Protein AF-A0A523GI02-F1 (afdb_monomer_lite)

Structure (mmCIF, N/CA/C/O backbone):
data_AF-A0A523GI02-F1
#
_entry.id   AF-A0A523GI02-F1
#
loop_
_atom_site.group_PDB
_atom_site.id
_atom_site.type_symbol
_atom_site.label_atom_id
_atom_site.label_alt_id
_atom_site.label_comp_id
_atom_site.label_asym_id
_atom_site.label_entity_id
_atom_site.label_seq_id
_atom_site.pdbx_PDB_ins_code
_atom_site.Cartn_x
_atom_site.Cartn_y
_atom_site.Cartn_z
_atom_site.occupancy
_atom_site.B_iso_or_equiv
_atom_site.auth_seq_id
_atom_site.auth_comp_id
_atom_site.auth_asym_id
_atom_site.auth_atom_id
_atom_site.pdbx_PDB_model_num
ATOM 1 N N . MET A 1 1 ? 36.241 55.303 12.094 1.00 40.53 1 MET A N 1
ATOM 2 C CA . MET A 1 1 ? 35.487 54.102 12.521 1.00 40.53 1 MET A CA 1
ATOM 3 C C . MET A 1 1 ? 34.045 54.271 12.078 1.00 40.53 1 MET A C 1
ATOM 5 O O . MET A 1 1 ? 33.348 55.096 12.648 1.00 40.53 1 MET A O 1
ATOM 9 N N . LEU A 1 2 ? 33.632 53.565 11.025 1.00 29.70 2 LEU A N 1
ATOM 10 C CA . LEU A 1 2 ? 32.274 53.614 10.483 1.00 29.70 2 LEU A CA 1
ATOM 11 C C . LEU A 1 2 ? 31.560 52.323 10.911 1.00 29.70 2 LEU A C 1
ATOM 13 O O . LEU A 1 2 ? 31.998 51.238 10.542 1.00 29.70 2 LEU A O 1
ATOM 17 N N . LYS A 1 3 ? 30.522 52.429 11.747 1.00 37.19 3 LYS A N 1
ATOM 18 C CA . LYS A 1 3 ? 29.671 51.294 12.138 1.00 37.19 3 LYS A CA 1
ATOM 19 C C . LYS A 1 3 ? 28.479 51.246 11.183 1.00 37.19 3 LYS A C 1
ATOM 21 O O . LYS A 1 3 ? 27.653 52.152 11.203 1.00 37.19 3 LYS A O 1
ATOM 26 N N . ILE A 1 4 ? 28.420 50.211 10.350 1.00 39.81 4 ILE A N 1
ATOM 27 C CA . ILE A 1 4 ? 27.270 49.904 9.494 1.00 39.81 4 ILE A CA 1
ATOM 28 C C . ILE A 1 4 ? 26.435 48.856 10.231 1.00 39.81 4 ILE A C 1
ATOM 30 O O . ILE A 1 4 ? 26.908 47.749 10.476 1.00 39.81 4 ILE A O 1
ATOM 34 N N . THR A 1 5 ? 25.210 49.218 10.599 1.00 40.69 5 THR A N 1
ATOM 35 C CA . THR A 1 5 ? 24.227 48.303 11.189 1.00 40.69 5 THR A CA 1
ATOM 36 C C . THR A 1 5 ? 23.226 47.930 10.101 1.00 40.69 5 THR A C 1
ATOM 38 O O . THR A 1 5 ? 22.500 48.794 9.617 1.00 40.69 5 THR A O 1
ATOM 41 N N . ILE A 1 6 ? 23.197 46.658 9.703 1.00 43.38 6 ILE A N 1
ATOM 42 C CA . ILE A 1 6 ? 22.195 46.106 8.781 1.00 43.38 6 ILE A CA 1
ATOM 43 C C . ILE A 1 6 ? 21.084 45.490 9.642 1.00 43.38 6 ILE A C 1
ATOM 45 O O . ILE A 1 6 ? 21.387 44.588 10.426 1.00 43.38 6 ILE A O 1
ATOM 49 N N . PRO A 1 7 ? 19.818 45.935 9.553 1.00 44.78 7 PRO A N 1
ATOM 50 C CA . PRO A 1 7 ? 18.736 45.249 10.237 1.00 44.78 7 PRO A CA 1
ATOM 51 C C . PRO A 1 7 ? 18.381 43.976 9.460 1.00 44.78 7 PRO A C 1
ATOM 53 O O . PRO A 1 7 ? 18.052 44.018 8.276 1.00 44.78 7 PRO A O 1
ATOM 56 N N . ILE A 1 8 ? 18.457 42.833 10.139 1.00 47.81 8 ILE A N 1
ATOM 57 C CA . ILE A 1 8 ? 17.914 41.561 9.661 1.00 47.81 8 ILE A CA 1
ATOM 58 C C . ILE A 1 8 ? 16.384 41.672 9.692 1.00 47.81 8 ILE A C 1
ATOM 60 O O . ILE A 1 8 ? 15.783 41.775 10.760 1.00 47.81 8 ILE A O 1
ATOM 64 N N . PHE A 1 9 ? 15.752 41.651 8.520 1.00 43.34 9 PHE A N 1
ATOM 65 C CA . PHE A 1 9 ? 14.316 41.416 8.387 1.00 43.34 9 PHE A CA 1
ATOM 66 C C . PHE A 1 9 ? 14.096 39.906 8.252 1.00 43.34 9 PHE A C 1
ATOM 68 O O . PHE A 1 9 ? 14.310 39.336 7.184 1.00 43.34 9 PHE A O 1
ATOM 75 N N . VAL A 1 10 ? 13.682 39.244 9.334 1.00 49.38 10 VAL A N 1
ATOM 76 C CA . VAL A 1 10 ? 13.138 37.882 9.248 1.00 49.38 10 VAL A CA 1
ATOM 77 C C . VAL A 1 10 ? 11.691 38.007 8.787 1.00 49.38 10 VAL A C 1
ATOM 79 O O . VAL A 1 10 ? 10.805 38.334 9.574 1.00 49.38 10 VAL A O 1
ATOM 82 N N . VAL A 1 11 ? 11.446 37.775 7.500 1.00 47.88 11 VAL A N 1
ATOM 83 C CA . VAL A 1 11 ? 10.087 37.570 6.995 1.00 47.88 11 VAL A CA 1
ATOM 84 C C . VAL A 1 11 ? 9.717 36.121 7.296 1.00 47.88 11 VAL A C 1
ATOM 86 O O . VAL A 1 11 ? 10.145 35.201 6.604 1.00 47.88 11 VAL A O 1
ATOM 89 N N . ALA A 1 12 ? 8.949 35.911 8.364 1.00 50.69 12 ALA A N 1
ATOM 90 C CA . ALA A 1 12 ? 8.319 34.628 8.635 1.00 50.69 12 ALA A CA 1
ATOM 91 C C . ALA A 1 12 ? 7.192 34.412 7.613 1.00 50.69 12 ALA A C 1
ATOM 93 O O . ALA A 1 12 ? 6.091 34.944 7.756 1.00 50.69 12 ALA A O 1
ATOM 94 N N . PHE A 1 13 ? 7.476 33.656 6.552 1.00 46.47 13 PHE A N 1
ATOM 95 C CA . PHE A 1 13 ? 6.450 33.160 5.641 1.00 46.47 13 PHE A CA 1
ATOM 96 C C . PHE A 1 13 ? 5.699 32.020 6.340 1.00 46.47 13 PHE A C 1
ATOM 98 O O . PHE A 1 13 ? 6.105 30.861 6.295 1.00 46.47 13 PHE A O 1
ATOM 105 N N . CYS A 1 14 ? 4.600 32.345 7.019 1.00 44.50 14 CYS A N 1
ATOM 106 C CA . CYS A 1 14 ? 3.627 31.339 7.427 1.00 44.50 14 CYS A CA 1
ATOM 107 C C . CYS A 1 14 ? 2.908 30.841 6.167 1.00 44.50 14 CYS A C 1
ATOM 109 O O . CYS A 1 14 ? 1.953 31.467 5.709 1.00 44.50 14 CYS A O 1
ATOM 111 N N . PHE A 1 15 ? 3.361 29.723 5.595 1.00 46.03 15 PHE A N 1
ATOM 112 C CA . PHE A 1 15 ? 2.578 28.985 4.606 1.00 46.03 15 PHE A CA 1
ATOM 113 C C . PHE A 1 15 ? 1.336 28.412 5.300 1.00 46.03 15 PHE A C 1
ATOM 115 O O . PHE A 1 15 ? 1.366 27.339 5.897 1.00 46.03 15 PHE A O 1
ATOM 122 N N . GLN A 1 16 ? 0.228 29.149 5.247 1.00 45.69 16 GLN A N 1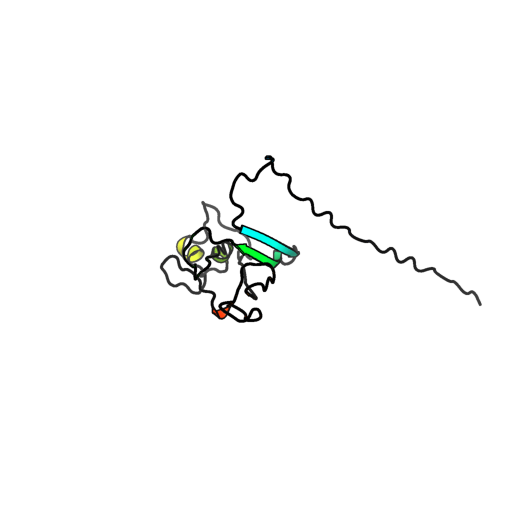
ATOM 123 C CA . GLN A 1 16 ? -1.090 28.599 5.540 1.00 45.69 16 GLN A CA 1
ATOM 124 C C . GLN A 1 16 ? -1.500 27.744 4.343 1.00 45.69 16 GLN A C 1
ATOM 126 O O . GLN A 1 16 ? -2.056 28.240 3.365 1.00 45.69 16 GLN A O 1
ATOM 131 N N . GLY A 1 17 ? -1.186 26.450 4.400 1.00 49.47 17 GLY A N 1
ATOM 132 C CA . GLY A 1 17 ? -1.768 25.469 3.493 1.00 49.47 17 GLY A CA 1
ATOM 133 C C . GLY A 1 17 ? -3.281 25.441 3.696 1.00 49.47 17 GLY A C 1
ATOM 134 O O . GLY A 1 17 ? -3.774 24.854 4.658 1.00 49.47 17 GLY A O 1
ATOM 135 N N . ALA A 1 18 ? -4.028 26.103 2.815 1.00 52.19 18 ALA A N 1
ATOM 136 C CA . ALA A 1 18 ? -5.476 25.985 2.777 1.00 52.19 18 ALA A CA 1
ATOM 137 C C . ALA A 1 18 ? -5.834 24.562 2.323 1.00 52.19 18 ALA A C 1
ATOM 139 O O . ALA A 1 18 ? -5.713 24.223 1.148 1.00 52.19 18 ALA A O 1
ATOM 140 N N . SER A 1 19 ? -6.265 23.712 3.258 1.00 54.56 19 SER A N 1
ATOM 141 C CA . SER A 1 19 ? -6.881 22.430 2.917 1.00 54.56 19 SER A CA 1
ATOM 142 C C . SER A 1 19 ? -8.273 22.707 2.348 1.00 54.56 19 SER A C 1
ATOM 144 O O . SER A 1 19 ? -9.226 22.972 3.083 1.00 54.56 19 SER A O 1
ATOM 146 N N . ALA A 1 20 ? -8.391 22.701 1.021 1.00 56.19 20 ALA A N 1
ATOM 147 C CA . ALA A 1 20 ? -9.687 22.726 0.364 1.00 56.19 20 ALA A CA 1
ATOM 148 C C . ALA A 1 20 ? -10.389 21.383 0.621 1.00 56.19 20 ALA A C 1
ATOM 150 O O . ALA A 1 20 ? -10.014 20.353 0.062 1.00 56.19 20 ALA A O 1
ATOM 151 N N . ARG A 1 21 ? -11.410 21.379 1.487 1.00 57.69 21 ARG A N 1
ATOM 152 C CA . ARG A 1 21 ? -12.330 20.240 1.599 1.00 57.69 21 ARG A CA 1
ATOM 153 C C . ARG A 1 21 ? -13.130 20.144 0.303 1.00 57.69 21 ARG A C 1
ATOM 155 O O . ARG A 1 21 ? -13.746 21.125 -0.106 1.00 57.69 21 ARG A O 1
ATOM 162 N N . GLN A 1 22 ? -13.133 18.973 -0.329 1.00 56.84 22 GLN A N 1
ATOM 163 C CA . GLN A 1 22 ? -14.003 18.704 -1.473 1.00 56.84 22 GLN A CA 1
ATOM 164 C C . GLN A 1 22 ? -15.469 18.930 -1.084 1.00 56.84 22 GLN A C 1
ATOM 166 O O . GLN A 1 22 ? -15.971 18.331 -0.132 1.00 56.84 22 GLN A O 1
ATOM 171 N N . THR A 1 23 ? -16.156 19.784 -1.837 1.00 54.22 23 THR A N 1
ATOM 172 C CA . THR A 1 23 ? -17.607 19.947 -1.787 1.00 54.22 23 THR A CA 1
ATOM 173 C C . THR A 1 23 ? -18.277 18.735 -2.431 1.00 54.22 23 THR A C 1
ATOM 175 O O . THR A 1 23 ? -17.947 18.346 -3.551 1.00 54.22 23 THR A O 1
ATOM 178 N N . THR A 1 24 ? -19.213 18.109 -1.718 1.00 63.22 24 THR A N 1
ATOM 179 C CA . THR A 1 24 ? -20.056 17.035 -2.258 1.00 63.22 24 THR A CA 1
ATOM 180 C C . THR A 1 24 ? -21.299 17.632 -2.915 1.00 63.22 24 THR A C 1
ATOM 182 O O . THR A 1 24 ? -21.862 18.591 -2.399 1.00 63.22 24 THR A O 1
ATOM 185 N N . ASN A 1 25 ? -21.768 17.053 -4.026 1.00 74.44 25 ASN A N 1
ATOM 186 C CA . ASN A 1 25 ? -22.984 17.495 -4.737 1.00 74.44 25 ASN A CA 1
ATOM 187 C C . ASN A 1 25 ? -24.304 17.122 -4.020 1.00 74.44 25 ASN A C 1
ATOM 189 O O . ASN A 1 25 ? -25.369 17.166 -4.630 1.00 74.44 25 ASN A O 1
ATOM 193 N N . SER A 1 26 ? -24.248 16.697 -2.757 1.00 73.44 26 SER A N 1
ATOM 194 C CA . SER A 1 26 ? -25.410 16.282 -1.972 1.00 73.44 26 SER A CA 1
ATOM 195 C C . SER A 1 26 ? -25.295 16.768 -0.531 1.00 73.44 26 SER A C 1
ATOM 197 O O . SER A 1 26 ? -24.211 16.723 0.059 1.00 73.44 26 SER A O 1
ATOM 199 N N . ASP A 1 27 ? -26.433 17.171 0.037 1.00 80.81 27 ASP A N 1
ATOM 200 C CA . ASP A 1 27 ? -26.553 17.630 1.430 1.00 80.81 27 ASP A CA 1
ATOM 201 C C . ASP A 1 27 ? -26.415 16.486 2.449 1.00 80.81 27 ASP A C 1
ATOM 203 O O . ASP A 1 27 ? -26.168 16.715 3.631 1.00 80.81 27 ASP A O 1
ATOM 207 N N . SER A 1 28 ? -26.557 15.235 1.997 1.00 82.94 28 SER A N 1
ATOM 208 C CA . SER A 1 28 ? -26.367 14.026 2.803 1.00 82.94 28 SER A CA 1
ATOM 209 C C . SER A 1 28 ? -25.436 13.023 2.108 1.00 82.94 28 SER A C 1
ATOM 211 O O . SER A 1 28 ? -25.327 13.031 0.876 1.00 82.94 28 SER A O 1
ATOM 213 N N . PRO A 1 29 ? -24.728 12.156 2.858 1.00 80.56 29 PRO A N 1
ATOM 214 C CA . PRO A 1 29 ? -23.906 11.104 2.269 1.00 80.56 29 PRO A CA 1
ATOM 215 C C . PRO A 1 29 ? -24.750 10.129 1.436 1.00 80.56 29 PRO A C 1
ATOM 217 O O . PRO A 1 29 ? -25.719 9.570 1.934 1.00 80.56 29 PRO A O 1
ATOM 220 N N . LEU A 1 30 ? -24.337 9.872 0.191 1.00 86.19 30 LEU A N 1
ATOM 221 C CA . LEU A 1 30 ? -24.981 8.882 -0.689 1.00 86.19 30 LEU A CA 1
ATOM 222 C C . LEU A 1 30 ? -24.619 7.426 -0.338 1.00 86.19 30 LEU A C 1
ATOM 224 O O . LEU A 1 30 ? -25.132 6.495 -0.953 1.00 86.19 30 LEU A O 1
ATOM 228 N N . SER A 1 31 ? -23.711 7.222 0.619 1.00 86.38 31 SER A N 1
ATOM 229 C CA . SER A 1 31 ? -23.284 5.910 1.096 1.00 86.38 31 SER A CA 1
ATOM 230 C C . SER A 1 31 ? -22.830 5.974 2.552 1.00 86.38 31 SER A C 1
ATOM 232 O O . SER A 1 31 ? -22.361 7.015 3.030 1.00 86.38 31 SER A O 1
ATOM 234 N N . ASP A 1 32 ? -22.870 4.825 3.222 1.00 87.38 32 ASP A N 1
ATOM 235 C CA . ASP A 1 32 ? -22.230 4.650 4.522 1.00 87.38 32 ASP A CA 1
ATOM 236 C C . ASP A 1 32 ? -20.729 4.942 4.420 1.00 87.38 32 ASP A C 1
ATOM 238 O O . ASP A 1 32 ? -20.013 4.386 3.581 1.00 87.38 32 ASP A O 1
ATOM 242 N N . ARG A 1 33 ? -20.221 5.795 5.310 1.00 88.00 33 ARG A N 1
ATOM 243 C CA . ARG A 1 33 ? -18.789 6.096 5.409 1.00 88.00 33 ARG A CA 1
ATOM 244 C C . ARG A 1 33 ? -18.095 5.016 6.229 1.00 88.00 33 ARG A C 1
ATOM 246 O O . ARG A 1 33 ? -17.833 5.185 7.413 1.00 88.00 33 ARG A O 1
ATOM 253 N N . ARG A 1 34 ? -17.848 3.874 5.586 1.00 90.12 34 ARG A N 1
ATOM 254 C CA . ARG A 1 34 ? -17.195 2.719 6.222 1.00 90.12 34 ARG A CA 1
ATOM 255 C C . ARG A 1 34 ? -15.683 2.849 6.293 1.00 90.12 34 ARG A C 1
ATOM 257 O O . ARG A 1 34 ? -15.076 2.200 7.133 1.00 90.12 34 ARG A O 1
ATOM 264 N N . VAL A 1 35 ? -15.087 3.659 5.422 1.00 91.00 35 VAL A N 1
ATOM 265 C CA . VAL A 1 35 ? -13.639 3.858 5.364 1.00 91.00 35 VAL A CA 1
ATOM 266 C C . VAL A 1 35 ? -13.325 5.348 5.334 1.00 91.00 35 VAL A C 1
ATOM 268 O O . VAL A 1 35 ? -13.998 6.115 4.642 1.00 91.00 35 VAL A O 1
ATOM 271 N N . ALA A 1 36 ? -12.292 5.745 6.067 1.00 89.75 36 ALA A N 1
ATOM 272 C CA . ALA A 1 36 ? -11.688 7.064 5.994 1.00 89.75 36 ALA A CA 1
ATOM 273 C C . ALA A 1 36 ? -10.164 6.938 5.922 1.00 89.75 36 ALA A C 1
ATOM 275 O O . ALA A 1 36 ? -9.578 6.057 6.551 1.00 89.75 36 ALA A O 1
ATOM 276 N N . TYR A 1 37 ? -9.542 7.846 5.174 1.00 92.62 37 TYR A N 1
ATOM 277 C CA . TYR A 1 37 ? -8.097 7.909 4.999 1.00 92.62 37 TYR A CA 1
ATOM 278 C C . TYR A 1 37 ? -7.598 9.307 5.340 1.00 92.62 37 TYR A C 1
ATOM 280 O O . TYR A 1 37 ? -8.176 10.301 4.899 1.00 92.62 37 TYR A O 1
ATOM 288 N N . ILE A 1 38 ? -6.499 9.374 6.080 1.00 93.31 38 ILE A N 1
ATOM 289 C CA . ILE A 1 38 ? -5.686 10.579 6.237 1.00 93.31 38 ILE A CA 1
ATOM 290 C C . ILE A 1 38 ? -4.301 10.225 5.716 1.00 93.31 38 ILE A C 1
ATOM 292 O O . ILE A 1 38 ? -3.688 9.275 6.198 1.00 93.31 38 ILE A O 1
ATOM 296 N N . MET A 1 39 ? -3.827 10.963 4.717 1.00 95.56 39 MET A N 1
ATOM 297 C CA . MET A 1 39 ? -2.540 10.723 4.070 1.00 95.56 39 MET A CA 1
ATOM 298 C C . MET A 1 39 ? -1.675 11.973 4.164 1.00 95.56 39 MET A C 1
ATOM 300 O O . MET A 1 39 ? -2.129 13.065 3.829 1.00 95.56 39 MET A O 1
ATOM 304 N N . ASN A 1 40 ? -0.429 11.793 4.592 1.00 97.19 40 ASN A N 1
ATOM 305 C CA . ASN A 1 40 ? 0.613 12.811 4.529 1.00 97.19 40 ASN A CA 1
ATOM 306 C C . ASN A 1 40 ? 1.687 12.286 3.585 1.00 97.19 40 ASN A C 1
ATOM 308 O O . ASN A 1 40 ? 2.333 11.291 3.913 1.00 97.19 40 ASN A O 1
ATOM 312 N N . VAL A 1 41 ? 1.824 12.908 2.416 1.00 97.44 41 VAL A N 1
ATOM 313 C CA . VAL A 1 41 ? 2.671 12.414 1.327 1.00 97.44 41 VAL A CA 1
ATOM 314 C C . VAL A 1 41 ? 3.552 13.517 0.763 1.00 97.44 41 VAL A C 1
ATOM 316 O O . VAL A 1 41 ? 3.155 14.681 0.722 1.00 97.44 41 VAL A O 1
ATOM 319 N N . GLU A 1 42 ? 4.725 13.120 0.292 1.00 98.06 42 GLU A N 1
ATOM 320 C CA . GLU A 1 42 ? 5.696 13.964 -0.389 1.00 98.06 42 GLU A CA 1
ATOM 321 C C . GLU A 1 42 ? 6.094 13.306 -1.711 1.00 98.06 42 GLU A C 1
ATOM 323 O O . GLU A 1 42 ? 6.328 12.096 -1.768 1.00 98.06 42 GLU A O 1
ATOM 328 N N . LEU A 1 43 ? 6.133 14.109 -2.775 1.00 98.00 43 LEU A N 1
ATOM 329 C CA . LEU A 1 43 ? 6.604 13.704 -4.094 1.00 98.00 43 LEU A CA 1
ATOM 330 C C . LEU A 1 43 ? 8.039 14.192 -4.271 1.00 98.00 43 LEU A C 1
ATOM 332 O O . LEU A 1 43 ? 8.287 15.392 -4.176 1.00 98.00 43 LEU A O 1
ATOM 336 N N . ASP A 1 44 ? 8.928 13.276 -4.632 1.00 97.69 44 ASP A N 1
ATOM 337 C CA . ASP A 1 44 ? 10.246 13.575 -5.175 1.00 97.69 44 ASP A CA 1
ATOM 338 C C . ASP A 1 44 ? 10.220 13.340 -6.698 1.00 97.69 44 ASP A C 1
ATOM 340 O O . ASP A 1 44 ? 10.195 12.185 -7.144 1.00 97.69 44 ASP A O 1
ATOM 344 N N . PRO A 1 45 ? 10.183 14.403 -7.525 1.00 96.56 45 PRO A N 1
ATOM 345 C CA . PRO A 1 45 ? 10.155 14.262 -8.977 1.00 96.56 45 PRO A CA 1
ATOM 346 C C . PRO A 1 45 ? 11.476 13.766 -9.573 1.00 96.56 45 PRO A C 1
ATOM 348 O O . PRO A 1 45 ? 11.451 13.151 -10.639 1.00 96.56 45 PRO A O 1
ATOM 351 N N . GLU A 1 46 ? 12.612 14.035 -8.921 1.00 94.81 46 GLU A N 1
ATOM 352 C CA . GLU A 1 46 ? 13.932 13.615 -9.403 1.00 94.81 46 GLU A CA 1
ATOM 353 C C . GLU A 1 46 ? 14.090 12.105 -9.239 1.00 94.81 46 GLU A C 1
ATOM 355 O O . GLU A 1 46 ? 14.479 11.409 -10.179 1.00 94.81 46 GLU A O 1
ATOM 360 N N . LEU A 1 47 ? 13.697 11.587 -8.074 1.00 93.00 47 LEU A N 1
ATOM 361 C CA . LEU A 1 47 ? 13.704 10.155 -7.780 1.00 93.00 47 LEU A CA 1
ATOM 362 C C . LEU A 1 47 ? 12.468 9.422 -8.315 1.00 93.00 47 LEU A C 1
ATOM 364 O O . LEU A 1 47 ? 12.440 8.193 -8.308 1.00 93.00 47 LEU A O 1
ATOM 368 N N . ARG A 1 48 ? 11.449 10.156 -8.781 1.00 93.31 48 ARG A N 1
ATOM 369 C CA . ARG A 1 48 ? 10.139 9.624 -9.200 1.00 93.31 48 ARG A CA 1
ATOM 370 C C . ARG A 1 48 ? 9.478 8.783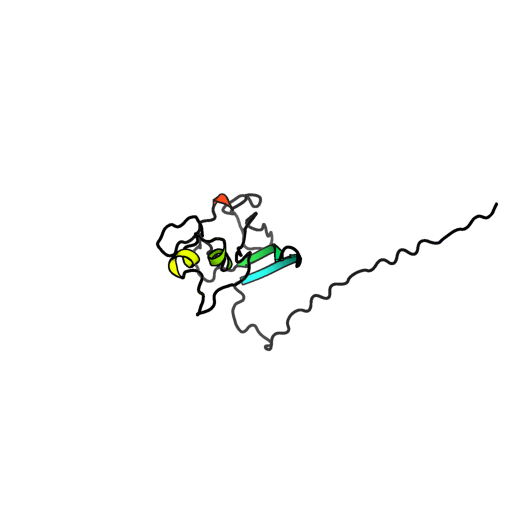 -8.102 1.00 93.31 48 ARG A C 1
ATOM 372 O O . ARG A 1 48 ? 8.866 7.752 -8.376 1.00 93.31 48 ARG A O 1
ATOM 379 N N . MET A 1 49 ? 9.602 9.227 -6.853 1.00 95.44 49 MET A N 1
ATOM 380 C CA . MET A 1 49 ? 9.107 8.509 -5.679 1.00 95.44 49 MET A CA 1
ATOM 381 C C . MET A 1 49 ? 8.054 9.313 -4.927 1.00 95.44 49 MET A C 1
ATOM 383 O O . MET A 1 49 ? 8.127 10.536 -4.834 1.00 95.44 49 MET A O 1
ATOM 387 N N . VAL A 1 50 ? 7.096 8.602 -4.335 1.00 96.88 50 VAL A N 1
ATOM 388 C CA . VAL A 1 50 ? 6.173 9.157 -3.343 1.00 96.88 50 VAL A CA 1
ATOM 389 C C . VAL A 1 50 ? 6.449 8.467 -2.017 1.00 96.88 50 VAL A C 1
ATOM 391 O O . VAL A 1 50 ? 6.435 7.239 -1.943 1.00 96.88 50 VAL A O 1
ATOM 394 N N . SER A 1 51 ? 6.690 9.250 -0.971 1.00 98.06 51 SER A N 1
ATOM 395 C CA . SER A 1 51 ? 6.874 8.748 0.392 1.00 98.06 51 SER A CA 1
ATOM 396 C C . SER A 1 51 ? 5.838 9.368 1.323 1.00 98.06 51 SER A C 1
ATOM 398 O O . SER A 1 51 ? 5.275 10.421 1.021 1.00 98.06 51 SER A O 1
ATOM 400 N N . GLY A 1 52 ? 5.523 8.709 2.437 1.00 96.94 52 GLY A N 1
ATOM 401 C CA . GLY A 1 52 ? 4.529 9.250 3.352 1.00 96.94 52 GLY A CA 1
ATOM 402 C C . GLY A 1 52 ? 3.977 8.269 4.369 1.00 96.94 52 GLY A C 1
ATOM 403 O O . GLY A 1 52 ? 4.473 7.160 4.550 1.00 96.94 52 GLY A O 1
ATOM 404 N N . SER A 1 53 ? 2.912 8.709 5.032 1.00 96.62 53 SER A N 1
ATOM 405 C CA . SER A 1 53 ? 2.151 7.927 6.000 1.00 96.62 53 SER A CA 1
ATOM 406 C C . SER A 1 53 ? 0.661 7.975 5.684 1.00 96.62 53 SER A C 1
ATOM 408 O O . SER A 1 53 ? 0.147 8.972 5.170 1.00 96.62 53 SER A O 1
ATOM 410 N N . GLN A 1 54 ? -0.035 6.893 6.023 1.00 94.38 54 GLN A N 1
ATOM 411 C CA . GLN A 1 54 ? -1.480 6.777 5.895 1.00 94.38 54 GLN A CA 1
ATOM 412 C C . GLN A 1 54 ? -2.075 6.270 7.207 1.00 94.38 54 GLN A C 1
ATOM 414 O O . GLN A 1 54 ? -1.631 5.259 7.748 1.00 94.38 54 GLN A O 1
ATOM 419 N N . GLN A 1 55 ? -3.126 6.934 7.678 1.00 93.00 55 GLN A N 1
ATOM 420 C CA . GLN A 1 55 ? -4.028 6.413 8.695 1.00 93.00 55 GLN A CA 1
ATOM 421 C C . GLN A 1 55 ? -5.332 5.986 8.021 1.00 93.00 55 GLN A C 1
ATOM 423 O O . GLN A 1 55 ? -5.986 6.796 7.366 1.00 93.00 55 GLN A O 1
ATOM 428 N N . LEU A 1 56 ? -5.694 4.714 8.187 1.00 92.12 56 LEU A N 1
ATOM 429 C CA . LEU A 1 56 ? -6.944 4.133 7.703 1.00 92.12 56 LEU A CA 1
ATOM 430 C C . LEU A 1 56 ? -7.852 3.857 8.901 1.00 92.12 56 LEU A C 1
ATOM 432 O O . LEU A 1 56 ? -7.463 3.142 9.823 1.00 92.12 56 LEU A O 1
ATOM 436 N N . THR A 1 57 ? -9.070 4.388 8.857 1.00 90.25 57 THR A N 1
ATOM 437 C CA . THR A 1 57 ? -10.148 4.018 9.779 1.00 90.25 57 THR A CA 1
ATOM 438 C C . THR A 1 57 ? -11.175 3.205 9.015 1.00 90.25 57 THR A C 1
ATOM 440 O O . THR A 1 57 ? -11.680 3.666 7.993 1.00 90.25 57 THR A O 1
ATOM 443 N N . TRP A 1 58 ? -11.491 2.011 9.509 1.00 90.56 58 TRP A N 1
ATOM 444 C CA . TRP A 1 58 ? -12.498 1.138 8.920 1.00 90.56 58 TRP A CA 1
ATOM 445 C C . TRP A 1 58 ? -13.540 0.731 9.954 1.00 90.56 58 TRP A C 1
ATOM 447 O O . TRP A 1 58 ? -13.211 0.419 11.097 1.00 90.56 58 TRP A O 1
ATOM 457 N N . LYS A 1 59 ? -14.802 0.734 9.529 1.00 88.50 59 LYS A N 1
ATOM 458 C CA . LYS A 1 59 ? -15.939 0.220 10.282 1.00 88.50 59 LYS A CA 1
ATOM 459 C C . LYS A 1 59 ? -16.385 -1.103 9.668 1.00 88.50 59 LYS A C 1
ATOM 461 O O . LYS A 1 59 ? -16.853 -1.117 8.527 1.00 88.50 59 LYS A O 1
ATOM 466 N N . ASN A 1 60 ? -16.305 -2.172 10.459 1.00 90.19 60 ASN A N 1
ATOM 467 C CA . ASN A 1 60 ? -16.893 -3.459 10.108 1.00 90.19 60 ASN A CA 1
ATOM 468 C C . ASN A 1 60 ? -18.414 -3.304 9.932 1.00 90.19 60 ASN A C 1
ATOM 470 O O . ASN A 1 60 ? -19.082 -2.856 10.869 1.00 90.19 60 ASN A O 1
ATOM 474 N N . PRO A 1 61 ? -18.970 -3.596 8.744 1.00 89.50 61 PRO A N 1
ATOM 475 C CA . PRO A 1 61 ? -20.406 -3.494 8.527 1.00 89.50 61 PRO A CA 1
ATOM 476 C C . PRO A 1 61 ? -21.196 -4.679 9.082 1.00 89.50 61 PRO A C 1
ATOM 478 O O . PRO A 1 61 ? -22.411 -4.562 9.230 1.00 89.50 61 PRO A O 1
ATOM 481 N N . ASP A 1 62 ? -20.520 -5.790 9.368 1.00 89.81 62 ASP A N 1
ATOM 482 C CA . ASP A 1 62 ? -21.145 -7.034 9.785 1.00 89.81 62 ASP A CA 1
ATOM 483 C C . ASP A 1 62 ? -21.094 -7.210 11.305 1.00 89.81 62 ASP A C 1
ATOM 485 O O . ASP A 1 62 ? -20.295 -6.599 12.016 1.00 89.81 62 ASP A O 1
ATOM 489 N N . SER A 1 63 ? -21.946 -8.097 11.818 1.00 89.06 63 SER A N 1
ATOM 490 C CA . SER A 1 63 ? -21.962 -8.483 13.234 1.00 89.06 63 SER A CA 1
ATOM 491 C C . SER A 1 63 ? -20.918 -9.548 13.589 1.00 89.06 63 SER A C 1
ATOM 493 O O . SER A 1 63 ? -20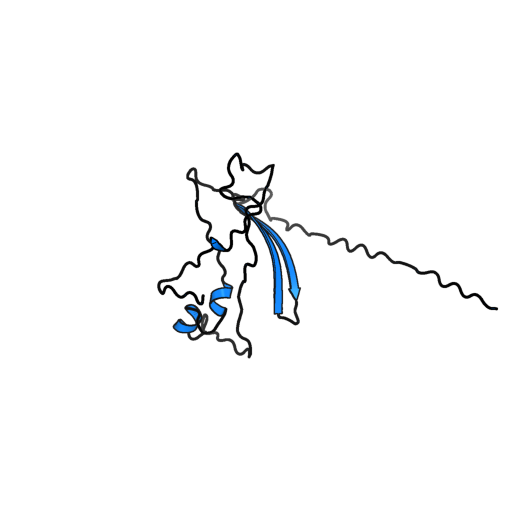.861 -9.991 14.734 1.00 89.06 63 SER A O 1
ATOM 495 N N . VAL A 1 64 ? -20.137 -10.013 12.609 1.00 91.06 64 VAL A N 1
ATOM 496 C CA . VAL A 1 64 ? -19.118 -11.055 12.779 1.00 91.06 64 VAL A CA 1
ATOM 497 C C . VAL A 1 64 ? -17.734 -10.403 12.820 1.00 91.06 64 VAL A C 1
ATOM 499 O O . VAL A 1 64 ? -17.458 -9.547 11.978 1.00 91.06 64 VAL A O 1
ATOM 502 N N . PRO A 1 65 ? -16.851 -10.785 13.762 1.00 87.25 65 PRO A N 1
ATOM 503 C CA . PRO A 1 65 ? -15.481 -10.283 13.798 1.00 87.25 65 PRO A CA 1
ATOM 504 C C . PRO A 1 65 ? -14.712 -10.582 12.508 1.00 87.25 65 PRO A C 1
ATOM 506 O O . PRO A 1 65 ? -14.796 -11.682 11.963 1.00 87.25 65 PRO A O 1
ATOM 509 N N . VAL A 1 66 ? -13.919 -9.610 12.060 1.00 87.88 66 VAL A N 1
ATOM 510 C CA . VAL A 1 66 ? -13.006 -9.753 10.923 1.00 87.88 66 VAL A CA 1
ATOM 511 C C . VAL A 1 66 ? -11.581 -9.856 11.447 1.00 87.88 66 VAL A C 1
ATOM 513 O O . VAL A 1 66 ? -11.135 -9.008 12.218 1.00 87.88 66 VAL A O 1
ATOM 516 N N . ASN A 1 67 ? -10.877 -10.905 11.023 1.00 86.44 67 ASN A N 1
ATOM 517 C CA . ASN A 1 67 ? -9.538 -11.238 11.519 1.00 86.44 67 ASN A CA 1
ATOM 518 C C . ASN A 1 67 ? -8.415 -10.834 10.550 1.00 86.44 67 ASN A C 1
ATOM 520 O O . ASN A 1 67 ? -7.245 -10.904 10.916 1.00 86.44 67 ASN A O 1
ATOM 524 N N . GLU A 1 68 ? -8.757 -10.421 9.328 1.00 89.44 68 GLU A N 1
ATOM 525 C CA . GLU A 1 68 ? -7.806 -10.031 8.288 1.00 89.44 68 GLU A CA 1
ATOM 526 C C . GLU A 1 68 ? -8.307 -8.827 7.483 1.00 89.44 68 GLU A C 1
ATOM 528 O O . GLU A 1 68 ? -9.507 -8.642 7.292 1.00 89.44 68 GLU A O 1
ATOM 533 N N . LEU A 1 69 ? -7.372 -8.007 7.002 1.00 91.12 69 LEU A N 1
ATOM 534 C CA . LEU A 1 69 ? -7.642 -6.900 6.090 1.00 91.12 69 LEU A CA 1
ATOM 535 C C . LEU A 1 69 ? -6.807 -7.091 4.829 1.00 91.12 69 LEU A C 1
ATOM 537 O O . LEU A 1 69 ? -5.600 -7.310 4.910 1.00 91.12 69 LEU A O 1
ATOM 541 N N . GLN A 1 70 ? -7.454 -6.983 3.673 1.00 92.94 70 GLN A N 1
ATOM 542 C CA . GLN A 1 70 ? -6.809 -7.137 2.374 1.00 92.94 70 GLN A CA 1
ATOM 543 C C . GLN A 1 70 ? -6.581 -5.761 1.748 1.00 92.94 70 GLN A C 1
ATOM 545 O O . GLN A 1 70 ? -7.483 -4.922 1.706 1.00 92.94 70 GLN A O 1
ATOM 550 N N . PHE A 1 71 ? -5.362 -5.528 1.266 1.00 91.81 71 PHE A N 1
ATOM 551 C CA . PHE A 1 71 ? -4.947 -4.269 0.657 1.00 91.81 71 PHE A CA 1
ATOM 552 C C . PHE A 1 71 ? -4.492 -4.513 -0.776 1.00 91.81 71 PHE A C 1
ATOM 554 O O . PHE A 1 71 ? -3.721 -5.430 -1.046 1.00 91.81 71 PHE A O 1
ATOM 561 N N . HIS A 1 72 ? -4.924 -3.654 -1.695 1.00 91.00 72 HIS A N 1
ATOM 562 C CA . HIS A 1 72 ? -4.483 -3.712 -3.083 1.00 91.00 72 HIS A CA 1
ATOM 563 C C . HIS A 1 72 ? -3.238 -2.844 -3.283 1.00 91.00 72 HIS A C 1
ATOM 565 O O . HIS A 1 72 ? -3.333 -1.621 -3.382 1.00 91.00 72 HIS A O 1
ATOM 571 N N . LEU A 1 73 ? -2.071 -3.478 -3.386 1.00 92.00 73 LEU A N 1
ATOM 572 C CA . LEU A 1 73 ? -0.805 -2.816 -3.714 1.00 92.00 73 LEU A CA 1
ATOM 573 C C . LEU A 1 73 ? -0.529 -2.926 -5.214 1.00 92.00 73 LEU A C 1
ATOM 575 O O . LEU A 1 73 ? 0.399 -3.595 -5.648 1.00 92.00 73 LEU A O 1
ATOM 579 N N . TYR A 1 74 ? -1.381 -2.280 -6.014 1.00 87.38 74 TYR A N 1
ATOM 580 C CA . TYR A 1 74 ? -1.449 -2.475 -7.468 1.00 87.38 74 TYR A CA 1
ATOM 581 C C . TYR A 1 74 ? -0.095 -2.373 -8.185 1.00 87.38 74 TYR A C 1
ATOM 583 O O . TYR A 1 74 ? 0.184 -3.161 -9.085 1.00 87.38 74 TYR A O 1
ATOM 591 N N . LEU A 1 75 ? 0.747 -1.408 -7.797 1.00 91.06 75 LEU A N 1
ATOM 592 C CA . LEU A 1 75 ? 2.029 -1.196 -8.471 1.00 91.06 75 LEU A CA 1
ATOM 593 C C . LEU A 1 75 ? 2.985 -2.380 -8.321 1.00 91.06 75 LEU A C 1
ATOM 595 O O . LEU A 1 75 ? 3.840 -2.538 -9.178 1.00 91.06 75 LEU A O 1
ATOM 599 N N . ASN A 1 76 ? 2.815 -3.243 -7.317 1.00 93.56 76 ASN A N 1
ATOM 600 C CA . ASN A 1 76 ? 3.721 -4.368 -7.102 1.00 93.56 76 ASN A CA 1
ATOM 601 C C . ASN A 1 76 ? 3.739 -5.377 -8.261 1.00 93.56 76 ASN A C 1
ATOM 603 O O . ASN A 1 76 ? 4.772 -5.993 -8.507 1.00 93.56 76 ASN A O 1
ATOM 607 N N . ALA A 1 77 ? 2.672 -5.442 -9.066 1.00 92.00 77 ALA A N 1
ATOM 608 C CA . ALA A 1 77 ? 2.664 -6.208 -10.313 1.00 92.00 77 ALA A CA 1
ATOM 609 C C . ALA A 1 77 ? 3.793 -5.797 -11.286 1.00 92.00 77 ALA A C 1
ATOM 611 O O . ALA A 1 77 ? 4.187 -6.590 -12.134 1.00 92.00 77 ALA A O 1
ATOM 612 N N . PHE A 1 78 ? 4.340 -4.585 -11.154 1.00 93.12 78 PHE A N 1
ATOM 613 C CA . PHE A 1 78 ? 5.396 -4.014 -11.996 1.00 93.12 78 PHE A CA 1
ATOM 614 C C . PHE A 1 78 ? 6.715 -3.804 -11.229 1.00 93.12 78 PHE A C 1
ATOM 616 O O . PHE A 1 78 ? 7.569 -3.030 -11.661 1.00 93.12 78 PHE A O 1
ATOM 623 N N . LYS A 1 79 ? 6.891 -4.449 -10.069 1.00 93.06 79 LYS A N 1
ATOM 624 C CA . LYS A 1 79 ? 8.031 -4.228 -9.158 1.00 93.06 79 LYS A CA 1
ATOM 625 C C . LYS A 1 79 ? 9.363 -4.707 -9.717 1.00 93.06 79 LYS A C 1
ATOM 627 O O . LYS A 1 79 ? 10.402 -4.155 -9.367 1.00 93.06 79 LYS A O 1
ATOM 632 N N . ASN A 1 80 ? 9.336 -5.760 -10.523 1.00 93.06 80 ASN A N 1
ATOM 633 C CA . ASN A 1 80 ? 10.507 -6.401 -11.103 1.00 93.06 80 ASN A CA 1
ATOM 634 C C . ASN A 1 80 ? 10.077 -7.311 -12.265 1.00 93.06 80 ASN A C 1
ATOM 636 O O . ASN A 1 80 ? 8.891 -7.542 -12.474 1.00 93.06 80 ASN A O 1
ATOM 640 N N . ASP A 1 81 ? 11.045 -7.856 -12.990 1.00 93.62 81 ASP A N 1
ATOM 641 C CA . ASP A 1 81 ? 10.859 -8.793 -14.105 1.00 93.62 81 ASP A CA 1
ATOM 642 C C . ASP A 1 81 ? 10.395 -10.202 -13.690 1.00 93.62 81 ASP A C 1
ATOM 644 O O . ASP A 1 81 ? 10.088 -11.030 -14.547 1.00 93.62 81 ASP A O 1
ATOM 648 N N . ASN A 1 82 ? 10.336 -10.481 -12.390 1.00 93.31 82 ASN A N 1
ATOM 649 C CA . ASN A 1 82 ? 9.982 -11.774 -11.827 1.00 93.31 82 ASN A CA 1
ATOM 650 C C . ASN A 1 82 ? 8.581 -11.842 -11.207 1.00 93.31 82 ASN A C 1
ATOM 652 O O . ASN A 1 82 ? 8.177 -12.941 -10.804 1.00 93.31 82 ASN A O 1
ATOM 656 N N . SER A 1 83 ? 7.847 -10.729 -11.154 1.00 93.00 83 SER A N 1
ATOM 657 C CA . SER A 1 83 ? 6.447 -10.741 -10.739 1.00 93.00 83 SER A CA 1
ATOM 658 C C . SER A 1 83 ? 5.622 -11.608 -11.688 1.00 93.00 83 SER A C 1
ATOM 660 O O . SER A 1 83 ? 5.936 -11.762 -12.876 1.00 93.00 83 SER A O 1
ATOM 662 N N . THR A 1 84 ? 4.537 -12.158 -11.167 1.00 92.69 84 THR A N 1
ATOM 663 C CA . THR A 1 84 ? 3.619 -13.042 -11.888 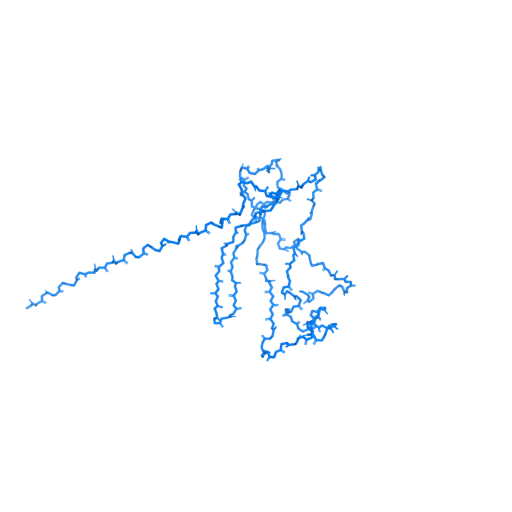1.00 92.69 84 THR A CA 1
ATOM 664 C C . THR A 1 84 ? 3.080 -12.346 -13.129 1.00 92.69 84 THR A C 1
ATOM 666 O O . THR A 1 84 ? 3.178 -12.851 -14.247 1.00 92.69 84 THR A O 1
ATOM 669 N N . PHE A 1 85 ? 2.645 -11.093 -12.961 1.00 92.31 85 PHE A N 1
ATOM 670 C CA . PHE A 1 85 ? 2.198 -10.262 -14.071 1.00 92.31 85 PHE A CA 1
ATOM 671 C C . PHE A 1 85 ? 3.280 -10.093 -15.144 1.00 92.31 85 PHE A C 1
ATOM 673 O O . PHE A 1 85 ? 2.977 -10.227 -16.330 1.00 92.31 85 PHE A O 1
ATOM 680 N N . MET A 1 86 ? 4.530 -9.799 -14.772 1.00 93.06 86 MET A N 1
ATOM 681 C CA . MET A 1 86 ? 5.593 -9.569 -15.754 1.00 93.06 86 MET A CA 1
ATOM 682 C C . MET A 1 86 ? 5.966 -10.850 -16.505 1.00 93.06 86 MET A C 1
ATOM 684 O O . MET A 1 86 ? 6.136 -10.796 -17.726 1.00 93.06 86 MET A O 1
ATOM 688 N N . LYS A 1 87 ? 6.014 -11.996 -15.815 1.00 92.56 87 LYS A N 1
ATOM 689 C CA . LYS A 1 87 ? 6.290 -13.308 -16.420 1.00 92.56 87 LYS A CA 1
ATOM 690 C C . LYS A 1 87 ? 5.195 -13.747 -17.389 1.00 92.56 87 LYS A C 1
ATOM 692 O O . LYS A 1 87 ? 5.503 -14.196 -18.490 1.00 92.56 87 LYS A O 1
ATOM 697 N N . GLU A 1 88 ? 3.930 -13.605 -17.005 1.00 92.56 88 GLU A N 1
ATOM 698 C CA . GLU A 1 88 ? 2.809 -14.129 -17.792 1.00 92.56 88 GLU A CA 1
ATOM 699 C C . GLU A 1 88 ? 2.354 -13.188 -18.907 1.00 92.56 88 GLU A C 1
ATOM 701 O O . GLU A 1 88 ? 2.028 -13.633 -20.007 1.00 92.56 88 GLU A O 1
ATOM 706 N N . SER A 1 89 ? 2.348 -11.875 -18.655 1.00 92.94 89 SER A N 1
ATOM 707 C CA . SER A 1 89 ? 1.944 -10.887 -19.665 1.00 92.94 89 SER A CA 1
ATOM 708 C C . SER A 1 89 ? 3.075 -10.499 -20.620 1.00 92.94 89 SER A C 1
ATOM 710 O O . SER A 1 89 ? 2.829 -9.815 -21.616 1.00 92.94 89 SER A O 1
ATOM 712 N N . GLY A 1 90 ? 4.323 -10.857 -20.296 1.00 91.19 90 GLY A N 1
ATOM 713 C CA . GLY A 1 90 ? 5.509 -10.327 -20.970 1.00 91.19 90 GLY A CA 1
ATOM 714 C C . GLY A 1 90 ? 5.680 -8.814 -20.781 1.00 91.19 90 GLY A C 1
ATOM 715 O O . GLY A 1 90 ? 6.250 -8.145 -21.642 1.00 91.19 90 GLY A O 1
ATOM 716 N N . GLY A 1 91 ? 5.129 -8.252 -19.699 1.00 90.25 91 GLY A N 1
ATOM 717 C CA . GLY A 1 91 ? 5.127 -6.813 -19.425 1.00 90.25 91 GLY A CA 1
ATOM 718 C C . GLY A 1 91 ? 4.175 -5.996 -20.303 1.00 90.25 91 GLY A C 1
ATOM 719 O O . GLY A 1 91 ? 4.358 -4.784 -20.447 1.00 90.25 91 GLY A O 1
ATOM 720 N N . ILE A 1 92 ? 3.169 -6.638 -20.905 1.00 91.69 92 ILE A N 1
ATOM 721 C CA . ILE A 1 92 ? 2.172 -5.981 -21.755 1.00 91.69 92 ILE A CA 1
ATOM 722 C C . ILE A 1 92 ? 0.869 -5.820 -20.976 1.00 91.69 92 ILE A C 1
ATOM 724 O O . ILE A 1 92 ? 0.154 -6.781 -20.703 1.00 91.69 92 ILE A O 1
ATOM 728 N N . HIS A 1 93 ? 0.494 -4.573 -20.699 1.00 89.69 93 HIS A N 1
ATOM 729 C CA . HIS A 1 93 ? -0.787 -4.242 -20.080 1.00 89.69 93 HIS A CA 1
ATOM 730 C C . HIS A 1 93 ? -1.720 -3.594 -21.096 1.00 89.69 93 HIS A C 1
ATOM 732 O O . HIS A 1 93 ? -1.460 -2.489 -21.568 1.00 89.69 93 HIS A O 1
ATOM 738 N N . ARG A 1 94 ? -2.834 -4.255 -21.441 1.00 90.00 94 ARG A N 1
ATOM 739 C CA . ARG A 1 94 ? -3.850 -3.728 -22.384 1.00 90.00 94 ARG A CA 1
ATOM 740 C C . ARG A 1 94 ? -3.267 -3.297 -23.743 1.00 90.00 94 ARG A C 1
ATOM 742 O O . ARG A 1 94 ? -3.711 -2.313 -24.327 1.00 90.00 94 ARG A O 1
ATOM 749 N N . GLY A 1 95 ? -2.262 -4.025 -24.232 1.00 91.31 95 GLY A N 1
ATOM 750 C CA . GLY A 1 95 ? -1.562 -3.722 -25.488 1.00 91.31 95 GLY A CA 1
ATOM 751 C C . GLY A 1 95 ? -0.477 -2.647 -25.377 1.00 91.31 95 GLY A C 1
ATOM 752 O O . GLY A 1 95 ? 0.140 -2.310 -26.385 1.00 91.31 95 GLY A O 1
ATOM 753 N N . PHE A 1 96 ? -0.217 -2.125 -24.177 1.00 88.12 96 PHE A N 1
ATOM 754 C CA . PHE A 1 96 ? 0.862 -1.180 -23.916 1.00 88.12 96 PHE A CA 1
ATOM 755 C C . PHE A 1 96 ? 2.028 -1.878 -23.227 1.00 88.12 96 PHE A C 1
ATOM 757 O O . PHE A 1 96 ? 1.841 -2.581 -22.237 1.00 88.12 96 PHE A O 1
ATOM 764 N N . SER A 1 97 ? 3.234 -1.629 -23.727 1.00 89.25 97 SER A N 1
ATOM 765 C CA . SER A 1 97 ? 4.481 -1.928 -23.034 1.00 89.25 97 SER A CA 1
ATOM 766 C C . SER A 1 97 ? 5.196 -0.619 -22.716 1.00 89.25 97 SER A C 1
ATOM 768 O O . SER A 1 97 ? 5.101 0.369 -23.452 1.00 89.25 97 SER A O 1
ATOM 770 N N . THR A 1 98 ? 5.928 -0.609 -21.614 1.00 86.50 98 THR A N 1
ATOM 771 C CA . THR A 1 98 ? 6.820 0.499 -21.278 1.00 86.50 98 THR A CA 1
ATOM 772 C C . THR A 1 98 ? 8.059 0.497 -22.180 1.00 86.50 98 THR A C 1
ATOM 774 O O . THR A 1 98 ? 8.479 -0.545 -22.685 1.00 86.50 98 THR A O 1
ATOM 777 N N . LYS A 1 99 ? 8.612 1.689 -22.424 1.00 87.38 99 LYS A N 1
ATOM 778 C CA . LYS A 1 99 ? 9.888 1.910 -23.129 1.00 87.38 99 LYS A CA 1
ATOM 779 C C . LYS A 1 99 ? 10.919 2.605 -22.238 1.00 87.38 99 LYS A C 1
ATOM 781 O O . LYS A 1 99 ? 11.954 3.030 -22.741 1.00 87.38 99 LYS A O 1
ATOM 786 N N . ASP A 1 100 ? 10.591 2.799 -20.962 1.00 88.50 100 ASP A N 1
ATOM 787 C CA . ASP A 1 100 ? 11.508 3.406 -20.004 1.00 88.50 100 ASP A CA 1
ATOM 788 C C . ASP A 1 100 ? 12.686 2.453 -19.752 1.00 88.50 100 ASP A C 1
ATOM 790 O O . ASP A 1 100 ? 12.507 1.235 -19.713 1.00 88.50 100 ASP A O 1
ATOM 794 N N . GLU A 1 101 ? 13.880 3.015 -19.585 1.00 86.31 101 GLU A N 1
ATOM 795 C CA . GLU A 1 101 ? 15.077 2.266 -19.196 1.00 86.31 101 GLU A CA 1
ATOM 796 C C . GLU A 1 101 ? 14.935 1.705 -17.775 1.00 86.31 101 GLU A C 1
ATOM 798 O O . GLU A 1 101 ? 15.483 0.645 -17.475 1.00 86.31 101 GLU A O 1
ATOM 803 N N . ASN A 1 102 ? 14.155 2.378 -16.919 1.00 87.56 102 ASN A N 1
ATOM 804 C CA . ASN A 1 102 ? 13.788 1.901 -15.590 1.00 87.56 102 ASN A CA 1
ATOM 805 C C . ASN A 1 102 ? 12.258 1.746 -15.470 1.00 87.56 102 ASN A C 1
ATOM 807 O O . ASN A 1 102 ? 11.579 2.649 -14.974 1.00 87.56 102 ASN A O 1
ATOM 811 N N . PRO A 1 103 ? 11.692 0.619 -15.938 1.00 89.00 103 PRO A N 1
ATOM 812 C CA . PRO A 1 103 ? 10.246 0.418 -16.022 1.00 89.00 103 PRO A CA 1
ATOM 813 C C . PRO A 1 103 ? 9.576 0.034 -14.697 1.00 89.00 103 PRO A C 1
ATOM 815 O O . PRO A 1 103 ? 8.371 -0.228 -14.679 1.00 89.00 103 PRO A O 1
ATOM 818 N N . TRP A 1 104 ? 10.345 -0.052 -13.613 1.00 92.62 104 TRP A N 1
ATOM 819 C CA . TRP A 1 104 ? 9.907 -0.669 -12.371 1.00 92.62 104 TRP A CA 1
ATOM 820 C C . TRP A 1 104 ? 9.162 0.304 -11.464 1.00 92.62 104 TRP A C 1
ATOM 822 O O . TRP A 1 104 ? 9.512 1.477 -11.342 1.00 92.62 104 TRP A O 1
ATOM 832 N N . GLY A 1 105 ? 8.143 -0.210 -10.783 1.00 92.12 105 GLY A N 1
ATOM 833 C CA . GLY A 1 105 ? 7.367 0.537 -9.805 1.00 92.12 105 GLY A CA 1
ATOM 834 C C . GLY A 1 105 ? 6.792 -0.395 -8.754 1.00 92.12 105 GLY A C 1
ATOM 835 O O . GLY A 1 105 ? 6.460 -1.534 -9.043 1.00 92.12 105 GLY A O 1
ATOM 836 N N . GLY A 1 106 ? 6.673 0.075 -7.519 1.00 94.00 106 GLY A N 1
ATOM 837 C CA . GLY A 1 106 ? 6.157 -0.742 -6.429 1.00 94.00 106 GLY A CA 1
ATOM 838 C C . GLY A 1 106 ? 5.779 0.100 -5.225 1.00 94.00 106 GLY A C 1
ATOM 839 O O . GLY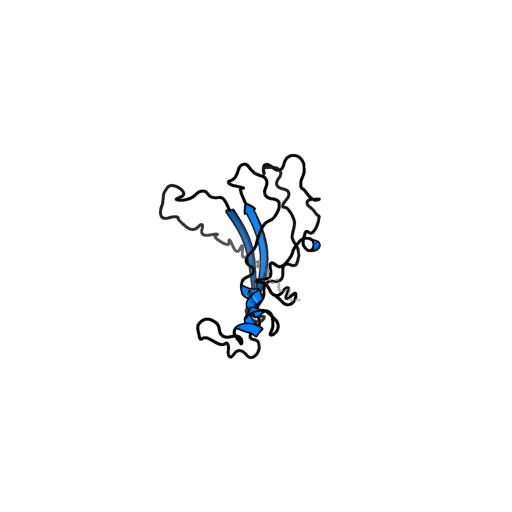 A 1 106 ? 6.093 1.288 -5.147 1.00 94.00 106 GLY A O 1
ATOM 840 N N . VAL A 1 107 ? 5.098 -0.532 -4.279 1.00 94.75 107 VAL A N 1
ATOM 841 C CA . VAL A 1 107 ? 4.766 0.026 -2.972 1.00 94.75 107 VAL A CA 1
ATOM 842 C C . VAL A 1 107 ? 5.504 -0.779 -1.916 1.00 94.75 107 VAL A C 1
ATOM 844 O O . VAL A 1 107 ? 5.305 -1.985 -1.783 1.00 94.75 107 VAL A O 1
ATOM 847 N N . ASN A 1 108 ? 6.336 -0.092 -1.138 1.00 94.31 108 ASN A N 1
ATOM 848 C CA . ASN A 1 108 ? 7.018 -0.683 0.002 1.00 94.31 108 ASN A CA 1
ATOM 849 C C . ASN A 1 108 ? 6.379 -0.190 1.305 1.00 94.31 108 ASN A C 1
ATOM 851 O O . ASN A 1 108 ? 6.387 1.010 1.583 1.00 94.31 108 ASN A O 1
ATOM 855 N N . ILE A 1 109 ? 5.839 -1.109 2.106 1.00 95.06 109 ILE A N 1
ATOM 856 C CA . ILE A 1 109 ? 5.330 -0.796 3.444 1.00 95.06 109 ILE A CA 1
ATOM 857 C C . ILE A 1 109 ? 6.493 -0.959 4.419 1.00 95.06 109 ILE A C 1
ATOM 859 O O . ILE A 1 109 ? 6.998 -2.058 4.612 1.00 95.06 109 ILE A O 1
ATOM 863 N N . THR A 1 110 ? 6.922 0.140 5.035 1.00 96.00 110 THR A N 1
ATOM 864 C CA . THR A 1 110 ? 8.081 0.155 5.945 1.00 96.00 110 THR A CA 1
ATOM 865 C C . THR A 1 110 ? 7.714 0.023 7.418 1.00 96.00 110 THR A C 1
ATOM 867 O O . THR A 1 110 ? 8.605 -0.171 8.239 1.00 96.00 110 THR A O 1
ATOM 870 N N . ARG A 1 111 ? 6.426 0.158 7.759 1.00 94.56 111 ARG A N 1
ATOM 871 C CA . ARG A 1 111 ? 5.870 -0.050 9.103 1.00 94.56 111 ARG A CA 1
ATOM 872 C C . ARG A 1 111 ? 4.349 -0.146 9.031 1.00 94.56 111 ARG A C 1
ATOM 874 O O . ARG A 1 111 ? 3.723 0.623 8.298 1.00 94.56 111 ARG A O 1
ATOM 881 N N . MET A 1 112 ? 3.740 -1.004 9.846 1.00 93.31 112 MET A N 1
ATOM 882 C CA . MET A 1 112 ? 2.286 -1.037 10.027 1.00 93.31 112 MET A CA 1
ATOM 883 C C . MET A 1 112 ? 1.936 -1.251 11.498 1.00 93.31 112 MET A C 1
ATOM 885 O O . MET A 1 112 ? 2.527 -2.084 12.163 1.00 93.31 112 MET A O 1
ATOM 889 N N . ARG A 1 113 ? 0.960 -0.510 12.025 1.00 90.56 113 ARG A N 1
ATOM 890 C CA . ARG A 1 113 ? 0.508 -0.654 13.417 1.00 90.56 113 ARG A CA 1
ATOM 891 C C . ARG A 1 113 ? -0.974 -0.348 13.542 1.00 90.56 113 ARG A C 1
ATOM 893 O O . ARG A 1 113 ? -1.522 0.394 12.724 1.00 90.56 113 ARG A O 1
ATOM 900 N N . ILE A 1 114 ? -1.606 -0.869 14.588 1.00 87.38 114 ILE A N 1
ATOM 901 C CA . ILE A 1 114 ? -2.971 -0.472 14.941 1.00 87.38 114 ILE A CA 1
ATOM 902 C C . ILE A 1 114 ? -2.891 0.876 15.648 1.00 87.38 114 ILE A C 1
ATOM 904 O O . ILE A 1 114 ? -2.205 1.020 16.658 1.00 87.38 114 ILE A O 1
ATOM 908 N N . ALA A 1 115 ? -3.578 1.881 15.109 1.00 80.38 115 ALA A N 1
ATOM 909 C CA . ALA A 1 115 ? -3.624 3.190 15.740 1.00 80.38 115 ALA A CA 1
ATOM 910 C C . ALA A 1 115 ? -4.347 3.093 17.093 1.00 80.38 115 ALA A C 1
ATOM 912 O O . ALA A 1 115 ? -5.515 2.709 17.153 1.00 80.38 115 ALA A O 1
ATOM 913 N N . ALA A 1 116 ? -3.667 3.481 18.173 1.00 70.00 116 ALA A N 1
ATOM 914 C CA . ALA A 1 116 ? -4.315 3.713 19.455 1.00 70.00 116 ALA A CA 1
ATOM 915 C C . ALA A 1 116 ? -5.203 4.957 19.328 1.00 70.00 116 ALA A C 1
ATOM 917 O O . ALA A 1 116 ? -4.708 6.076 19.205 1.00 70.00 116 ALA A O 1
ATOM 918 N N . ASN A 1 117 ? -6.517 4.761 19.322 1.00 64.44 117 ASN A N 1
ATOM 919 C CA . ASN A 1 117 ? -7.488 5.841 19.401 1.00 64.44 117 ASN A CA 1
ATOM 920 C C . ASN A 1 117 ? -8.317 5.680 20.689 1.00 64.44 117 ASN A C 1
ATOM 922 O O . ASN A 1 117 ? -9.140 4.771 20.757 1.00 64.44 117 ASN A O 1
ATOM 926 N N . PRO A 1 118 ? -8.138 6.558 21.692 1.00 55.94 118 PRO A N 1
ATOM 927 C CA . PRO A 1 118 ? -8.908 6.513 22.935 1.00 55.94 118 PRO A CA 1
ATOM 928 C C . PRO A 1 118 ? -10.426 6.681 22.742 1.00 55.94 118 PRO A C 1
ATOM 930 O O . PRO A 1 118 ? -11.188 6.293 23.620 1.00 55.94 118 PRO A O 1
ATOM 933 N N . GLU A 1 119 ? -10.858 7.276 21.622 1.00 54.41 119 GLU A N 1
ATOM 934 C CA . GLU A 1 119 ? -12.269 7.508 21.274 1.00 54.41 119 GLU A CA 1
ATOM 935 C C . GLU A 1 119 ? -12.842 6.464 20.305 1.00 54.41 119 GLU A C 1
ATOM 937 O O . GLU A 1 119 ? -14.049 6.441 20.063 1.00 54.41 119 GLU A O 1
ATOM 942 N N . ALA A 1 120 ? -11.998 5.614 19.711 1.00 56.75 120 ALA A N 1
ATOM 943 C CA . ALA A 1 120 ? -12.497 4.493 18.928 1.00 56.75 120 ALA A CA 1
ATOM 944 C C . ALA A 1 120 ? -12.978 3.392 19.875 1.00 56.75 120 ALA A C 1
ATOM 946 O O . ALA A 1 120 ? -12.468 3.248 20.983 1.00 56.75 120 ALA A O 1
ATOM 947 N N . ASP A 1 121 ? -13.934 2.594 19.402 1.00 53.69 121 ASP A N 1
ATOM 948 C CA . ASP A 1 121 ? -14.541 1.444 20.087 1.00 53.69 121 ASP A CA 1
ATOM 949 C C . ASP A 1 121 ? -13.550 0.264 20.236 1.00 53.69 121 ASP A C 1
ATOM 951 O O . ASP A 1 121 ? -13.839 -0.892 19.948 1.00 53.69 121 ASP A O 1
ATOM 955 N N . ILE A 1 122 ? -12.310 0.569 20.616 1.00 57.88 122 ILE A N 1
ATOM 956 C CA . ILE A 1 122 ? -11.275 -0.376 21.007 1.00 57.88 122 ILE A CA 1
ATOM 957 C C . ILE A 1 122 ? -11.333 -0.488 22.522 1.00 57.88 122 ILE A C 1
ATOM 959 O O . ILE A 1 122 ? -10.563 0.135 23.250 1.00 57.88 122 ILE A O 1
ATOM 963 N N . SER A 1 123 ? -12.271 -1.305 23.006 1.00 49.94 123 SER A N 1
ATOM 964 C CA . SER A 1 123 ? -12.216 -1.795 24.379 1.00 49.94 123 SER A CA 1
ATOM 965 C C . SER A 1 123 ? -12.571 -3.286 24.491 1.00 49.94 123 SER A C 1
ATOM 967 O O . SER A 1 123 ? -13.598 -3.688 23.945 1.00 49.94 123 SER A O 1
ATOM 969 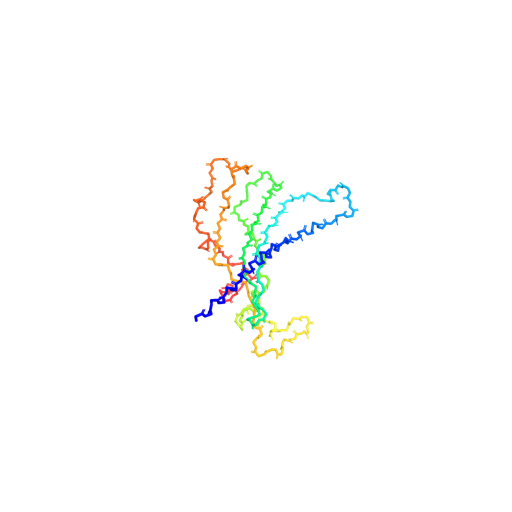N N . PRO A 1 124 ? -11.779 -4.120 25.209 1.00 51.75 124 PRO A N 1
ATOM 970 C CA . PRO A 1 124 ? -10.549 -3.801 25.944 1.00 51.75 124 PRO A CA 1
ATOM 971 C C . PRO A 1 124 ? -9.293 -4.562 25.479 1.00 51.75 124 PRO A C 1
ATOM 973 O O . PRO A 1 124 ? -8.342 -4.651 26.250 1.00 51.75 124 PRO A O 1
ATOM 976 N N . VAL A 1 125 ? -9.231 -5.118 24.262 1.00 57.09 125 VAL A N 1
ATOM 977 C CA . VAL A 1 125 ? -8.019 -5.830 23.810 1.00 57.09 125 VAL A CA 1
ATOM 978 C C . VAL A 1 125 ? -7.701 -5.492 22.362 1.00 57.09 125 VAL A C 1
ATOM 980 O O . VAL A 1 125 ? -8.317 -6.011 21.434 1.00 57.09 125 VAL A O 1
ATOM 983 N N . LEU A 1 126 ? -6.700 -4.634 22.164 1.00 61.38 126 LEU A N 1
ATOM 984 C CA . LEU A 1 126 ? -5.988 -4.617 20.894 1.00 61.38 126 LEU A CA 1
ATOM 985 C C . LEU A 1 126 ? -5.373 -6.018 20.702 1.00 61.38 126 LEU A C 1
ATOM 987 O O . LEU A 1 126 ? -4.744 -6.525 21.633 1.00 61.38 126 LEU A O 1
ATOM 991 N N . PRO A 1 127 ? -5.519 -6.663 19.530 1.00 64.88 127 PRO A N 1
ATOM 992 C CA . PRO A 1 127 ? -4.946 -7.993 19.278 1.00 64.88 127 PRO A CA 1
ATOM 993 C C . PRO A 1 127 ? -3.403 -8.001 19.293 1.00 64.88 127 PRO A C 1
ATOM 995 O O . PRO A 1 127 ? -2.775 -9.051 19.131 1.00 64.88 127 PRO A O 1
ATOM 998 N N . SER A 1 128 ? -2.788 -6.830 19.459 1.00 67.69 128 SER A N 1
ATOM 999 C CA . SER A 1 128 ? -1.358 -6.596 19.600 1.00 67.69 128 SER A CA 1
ATOM 1000 C C . SER A 1 128 ? -1.115 -5.331 20.426 1.00 67.69 128 SER A C 1
ATOM 1002 O O . SER A 1 128 ? -1.991 -4.474 20.533 1.00 67.69 128 SER A O 1
ATOM 1004 N N . ASP A 1 129 ? 0.095 -5.182 20.961 1.00 77.25 129 ASP A N 1
ATOM 1005 C CA . ASP A 1 129 ? 0.568 -3.907 21.507 1.00 77.25 129 ASP A CA 1
ATOM 1006 C C . ASP A 1 129 ? 0.434 -2.798 20.429 1.00 77.25 129 ASP A C 1
ATOM 1008 O O . ASP A 1 129 ? 0.798 -3.053 19.276 1.00 77.25 129 ASP A O 1
ATOM 1012 N N . PRO A 1 130 ? -0.109 -1.602 20.737 1.00 75.38 130 PRO A N 1
ATOM 1013 C CA . PRO A 1 130 ? -0.226 -0.499 19.776 1.00 75.38 130 PRO A CA 1
ATOM 1014 C C . PRO A 1 130 ? 1.111 -0.014 19.192 1.00 75.38 130 PRO A C 1
ATOM 1016 O O . PRO A 1 130 ? 1.124 0.597 18.119 1.00 75.38 130 PRO A O 1
ATOM 1019 N N . GLU A 1 131 ? 2.230 -0.312 19.851 1.00 81.62 131 GLU A N 1
ATOM 1020 C CA . GLU A 1 131 ? 3.570 -0.044 19.324 1.00 81.62 131 GLU A CA 1
ATOM 1021 C C . GLU A 1 131 ? 4.166 -1.223 18.542 1.00 81.62 131 GLU A C 1
ATOM 1023 O O . GLU A 1 131 ? 5.183 -1.046 17.863 1.00 81.62 131 GLU A O 1
ATOM 1028 N N . SER A 1 132 ? 3.521 -2.397 18.572 1.00 87.75 132 SER A N 1
ATOM 1029 C CA . SER A 1 132 ? 3.926 -3.558 17.776 1.00 87.75 132 SER A CA 1
ATOM 1030 C C . SER A 1 132 ? 3.848 -3.228 16.295 1.00 87.75 132 SER A C 1
ATOM 1032 O O . SER A 1 132 ? 2.799 -2.829 15.780 1.00 87.75 132 SER A O 1
ATOM 1034 N N . ASP A 1 133 ? 4.951 -3.476 15.598 1.00 91.62 133 ASP A N 1
ATOM 1035 C CA . ASP A 1 133 ? 4.928 -3.533 14.149 1.00 91.62 133 ASP A CA 1
ATOM 1036 C C . ASP A 1 133 ? 4.190 -4.801 13.698 1.00 91.62 133 ASP A C 1
ATOM 1038 O O . ASP A 1 133 ? 4.290 -5.862 14.322 1.00 91.62 133 ASP A O 1
ATOM 1042 N N . LEU A 1 134 ? 3.405 -4.666 12.639 1.00 91.75 134 LEU A N 1
ATOM 1043 C CA . LEU A 1 134 ? 2.617 -5.723 12.024 1.00 91.75 134 LEU A CA 1
ATOM 1044 C C . LEU A 1 134 ? 3.215 -6.193 10.700 1.00 91.75 134 LEU A C 1
ATOM 1046 O O . LEU A 1 134 ? 2.612 -7.064 10.078 1.00 91.75 134 LEU A O 1
ATOM 1050 N N . LEU A 1 135 ? 4.363 -5.657 10.266 1.00 92.50 135 LEU A N 1
ATOM 1051 C CA . LEU A 1 135 ? 5.013 -6.088 9.023 1.00 92.50 135 LEU A CA 1
ATOM 1052 C C . LEU A 1 135 ? 5.174 -7.610 8.934 1.00 92.50 135 LEU A C 1
ATOM 1054 O O . LEU A 1 135 ? 4.789 -8.190 7.926 1.00 92.50 135 LEU A O 1
ATOM 1058 N N . ASP A 1 136 ? 5.618 -8.265 10.009 1.00 91.31 136 ASP A N 1
ATOM 1059 C CA . ASP A 1 136 ? 5.812 -9.725 10.045 1.00 91.31 136 ASP A CA 1
ATOM 1060 C C . ASP A 1 136 ? 4.499 -10.525 9.939 1.00 91.31 136 ASP A C 1
ATOM 1062 O O . ASP A 1 136 ? 4.505 -11.746 9.788 1.00 91.31 136 ASP A O 1
ATOM 1066 N N . ARG A 1 137 ? 3.347 -9.851 10.051 1.00 91.00 137 ARG A N 1
ATOM 1067 C CA . ARG A 1 137 ? 2.017 -10.449 9.879 1.00 91.00 137 ARG A CA 1
ATOM 1068 C C . ARG A 1 137 ? 1.442 -10.226 8.483 1.00 91.00 137 ARG A C 1
ATOM 1070 O O . ARG A 1 137 ? 0.418 -10.833 8.165 1.00 91.00 137 ARG A O 1
ATOM 1077 N N . ILE A 1 138 ? 2.055 -9.364 7.672 1.00 90.56 138 ILE A N 1
ATOM 1078 C CA . ILE A 1 138 ? 1.635 -9.136 6.291 1.00 90.56 138 ILE A CA 1
ATOM 1079 C C . ILE A 1 138 ? 1.987 -10.378 5.475 1.00 90.56 138 ILE A C 1
ATOM 1081 O O . ILE A 1 138 ? 3.097 -10.899 5.549 1.00 90.56 138 ILE A O 1
ATOM 1085 N N . ARG A 1 139 ? 1.029 -10.844 4.676 1.00 88.94 139 ARG A N 1
ATOM 1086 C CA . ARG A 1 139 ? 1.248 -11.887 3.676 1.00 88.94 139 ARG A CA 1
ATOM 1087 C C . ARG A 1 139 ? 0.742 -11.409 2.331 1.00 88.94 139 ARG A C 1
ATOM 1089 O O . ARG A 1 139 ? -0.296 -10.750 2.262 1.00 88.94 139 ARG A O 1
ATOM 1096 N N . PHE A 1 140 ? 1.478 -11.747 1.283 1.00 86.38 140 PHE A N 1
ATOM 1097 C CA . PHE A 1 140 ? 1.016 -11.528 -0.074 1.00 86.38 140 PHE A CA 1
ATOM 1098 C C . PHE A 1 140 ? -0.042 -12.579 -0.434 1.00 86.38 140 PHE A C 1
ATOM 1100 O O . PHE A 1 140 ? 0.043 -13.730 -0.005 1.00 86.38 140 PHE A O 1
ATOM 1107 N N . ILE A 1 141 ? -1.075 -12.165 -1.170 1.00 86.94 141 ILE A N 1
ATOM 1108 C CA . ILE A 1 141 ? -2.112 -13.068 -1.675 1.00 86.94 141 ILE A CA 1
ATOM 1109 C C . ILE A 1 141 ? -1.770 -13.345 -3.134 1.00 86.94 141 ILE A C 1
ATOM 1111 O O . ILE A 1 141 ? -1.957 -12.478 -3.985 1.00 86.94 141 ILE A O 1
ATOM 1115 N N . HIS A 1 142 ? -1.248 -14.540 -3.394 1.00 81.06 142 HIS A N 1
ATOM 1116 C CA . HIS A 1 142 ? -0.848 -14.971 -4.730 1.00 81.06 142 HIS A CA 1
ATOM 1117 C C . HIS A 1 142 ? -2.079 -15.321 -5.581 1.00 81.06 142 HIS A C 1
ATOM 1119 O O . HIS A 1 142 ? -3.063 -15.828 -5.030 1.00 81.06 142 HIS A O 1
ATOM 1125 N N . PRO A 1 143 ? -2.047 -15.063 -6.900 1.00 75.25 143 PRO A N 1
ATOM 1126 C CA . PRO A 1 143 ? -3.120 -15.464 -7.806 1.00 75.25 143 PRO A CA 1
ATOM 1127 C C . PRO A 1 143 ? -3.313 -16.989 -7.812 1.00 75.25 143 PRO A C 1
ATOM 1129 O O . PRO A 1 143 ? -4.456 -17.432 -7.692 1.00 75.25 143 PRO A O 1
ATOM 1132 N N . ASP A 1 144 ? -2.219 -17.760 -7.874 1.00 85.06 144 ASP A N 1
ATOM 1133 C CA . ASP A 1 144 ? -2.189 -19.236 -7.798 1.00 85.06 144 ASP A CA 1
ATOM 1134 C C . ASP A 1 144 ? -0.775 -19.869 -7.843 1.00 85.06 144 ASP A C 1
ATOM 1136 O O . ASP A 1 144 ? -0.656 -21.094 -7.795 1.00 85.06 144 ASP A O 1
ATOM 1140 N N . ASP A 1 145 ? 0.301 -19.080 -7.907 1.00 84.19 145 ASP A N 1
ATOM 1141 C CA . ASP A 1 145 ? 1.649 -19.557 -8.251 1.00 84.19 145 ASP A CA 1
ATOM 1142 C C . ASP A 1 145 ? 2.674 -19.507 -7.101 1.00 84.19 145 ASP A C 1
ATOM 1144 O O . ASP A 1 145 ? 3.844 -19.837 -7.299 1.00 84.19 145 ASP A O 1
ATOM 1148 N N . GLU A 1 146 ? 2.240 -19.099 -5.903 1.00 86.19 146 GLU A N 1
ATOM 1149 C CA . GLU A 1 146 ? 3.080 -18.941 -4.701 1.00 86.19 146 GLU A CA 1
ATOM 1150 C C . GLU A 1 146 ? 4.330 -18.060 -4.928 1.00 86.19 146 GLU A C 1
ATOM 1152 O O . GLU A 1 146 ? 5.342 -18.194 -4.237 1.00 86.19 146 GLU A O 1
ATOM 1157 N N . ASN A 1 147 ? 4.289 -17.141 -5.899 1.00 88.00 147 ASN A N 1
ATOM 1158 C CA . ASN A 1 147 ? 5.446 -16.336 -6.271 1.00 88.00 147 ASN A CA 1
ATOM 1159 C C . ASN A 1 147 ? 5.761 -15.235 -5.247 1.00 88.00 147 ASN A C 1
ATOM 1161 O O . ASN A 1 147 ? 5.174 -14.154 -5.257 1.00 88.00 147 ASN A O 1
ATOM 1165 N N . GLU A 1 148 ? 6.749 -15.480 -4.388 1.00 86.12 148 GLU A N 1
ATOM 1166 C CA . GLU A 1 148 ? 7.230 -14.528 -3.372 1.00 86.12 148 GLU A CA 1
ATOM 1167 C C . GLU A 1 148 ? 7.855 -13.239 -3.947 1.00 86.12 148 GLU A C 1
ATOM 1169 O O . GLU A 1 148 ? 8.164 -12.314 -3.195 1.00 86.12 148 GLU A O 1
ATOM 1174 N N . LEU A 1 149 ? 8.072 -13.169 -5.267 1.00 87.31 149 LEU A N 1
ATOM 1175 C CA . LEU A 1 149 ? 8.687 -12.019 -5.941 1.00 87.31 149 LEU A CA 1
ATOM 1176 C C . LEU A 1 149 ? 7.678 -10.947 -6.380 1.00 87.31 149 LEU A C 1
ATOM 1178 O O . LEU A 1 149 ? 8.091 -9.934 -6.959 1.00 87.31 149 LEU A O 1
ATOM 1182 N N . ASP A 1 150 ? 6.395 -11.149 -6.076 1.00 83.44 150 ASP A N 1
ATOM 1183 C CA . ASP A 1 150 ? 5.351 -10.129 -6.199 1.00 83.44 150 ASP A CA 1
ATOM 1184 C C . ASP A 1 150 ? 5.463 -8.984 -5.150 1.00 83.44 150 ASP A C 1
ATOM 1186 O O . ASP A 1 150 ? 6.466 -8.857 -4.393 1.00 83.44 150 ASP A O 1
#

Secondary structure (DSSP, 8-state):
--------------------PPPPSSSS-SS---EEEEEEEEEETTTTEEEEEEEEEE---SSS---------GGGGGSSTTSHHHHHHTT-BTTB----SS---------------TTSS--S--SS-TT---GGG-----SSS--TT-

pLDDT: mean 80.53, std 17.69, range [29.7, 98.06]

Radius of gyration: 23.41 Å; chains: 1; bounding box: 62×74×51 Å

Foldseek 3Di:
DDDDDDDDDDPPPPPPPPPDDDDDPDPDDPDDCQKDKDWDWDADVVVRDIDTDMDMHGDDPDPDDDDDDDDCFPLLCQADCQRPNCVPVVCADPNDHDPDPPRHDTDDDPFDFDDDDPPPPDPDDDVDDRPDTCPVVDDDDDPPDPRPSD

Sequence (150 aa):
MLKITIPIFVVAFCFQGASARQTTNSDSPLSDRRVAYIMNVELDPELRMVSGSQQLTWKNPDSVPVNELQFHLYLNAFKNDNSTFMKESGGIHRGFSTKDENPWGGVNITRMRIAANPEADISPVLPSDPESDLLDRIRFIHPDDENELD